Protein AF-A0A3L2PMN4-F1 (afdb_monomer_lite)

Radius of gyration: 12.35 Å; chains: 1; bounding box: 26×29×30 Å

Structure (mmCIF, N/CA/C/O backbone):
data_AF-A0A3L2PMN4-F1
#
_entry.id   AF-A0A3L2PMN4-F1
#
loop_
_atom_site.group_PDB
_atom_site.id
_atom_site.type_symbol
_atom_site.label_atom_id
_atom_site.label_alt_id
_atom_site.label_comp_id
_atom_site.label_asym_id
_atom_site.label_entity_id
_atom_site.label_seq_id
_atom_site.pdbx_PDB_ins_code
_atom_site.Cartn_x
_atom_site.Cartn_y
_atom_site.Cartn_z
_atom_site.occupancy
_atom_site.B_iso_or_equiv
_atom_site.auth_seq_id
_atom_site.auth_comp_id
_atom_site.auth_asym_id
_atom_site.auth_atom_id
_atom_site.pdbx_PDB_model_num
ATOM 1 N N . MET A 1 1 ? -10.388 25.544 4.125 1.00 34.41 1 MET A N 1
ATOM 2 C CA . MET A 1 1 ? -11.210 24.318 4.167 1.00 34.41 1 MET A CA 1
ATOM 3 C C . MET A 1 1 ? -10.266 23.169 4.435 1.00 34.41 1 MET A C 1
ATOM 5 O O . MET A 1 1 ? -9.603 22.718 3.511 1.00 34.41 1 MET A O 1
ATOM 9 N N . GLU A 1 2 ? -10.130 22.769 5.694 1.00 43.28 2 GLU A N 1
ATOM 10 C CA . GLU A 1 2 ? -9.438 21.529 6.032 1.00 43.28 2 GLU A CA 1
ATOM 11 C C . GLU A 1 2 ? -10.463 20.407 5.921 1.00 43.28 2 GLU A C 1
ATOM 13 O O . GLU A 1 2 ? -11.493 20.417 6.592 1.00 43.28 2 GLU A O 1
ATOM 18 N N . VAL A 1 3 ? -10.233 19.481 4.991 1.00 44.56 3 VAL A N 1
ATOM 19 C CA . VAL A 1 3 ? -11.026 18.255 4.905 1.00 44.56 3 VAL A CA 1
ATOM 20 C C . VAL A 1 3 ? -10.539 17.344 6.030 1.00 44.56 3 VAL A C 1
ATOM 22 O O . VAL A 1 3 ? -9.723 16.446 5.830 1.00 44.56 3 VAL A O 1
ATOM 25 N N . GLU A 1 4 ? -11.029 17.604 7.239 1.00 44.38 4 GLU A N 1
ATOM 26 C CA . GLU A 1 4 ? -10.924 16.715 8.396 1.00 44.38 4 GLU A CA 1
ATOM 27 C C . GLU A 1 4 ? -11.878 15.521 8.213 1.00 44.38 4 GLU A C 1
ATOM 29 O O . GLU A 1 4 ? -12.881 15.354 8.891 1.00 44.38 4 GLU A O 1
ATOM 34 N N . ASN A 1 5 ? -11.566 14.670 7.237 1.00 44.69 5 ASN A N 1
ATOM 35 C CA . ASN A 1 5 ? -12.037 13.281 7.171 1.00 44.69 5 ASN A CA 1
ATOM 36 C C . ASN A 1 5 ? -10.821 12.349 7.123 1.00 44.69 5 ASN A C 1
ATOM 38 O O . ASN A 1 5 ? -10.747 11.387 6.362 1.00 44.69 5 ASN A O 1
ATOM 42 N N . ASN A 1 6 ? -9.800 12.693 7.905 1.00 44.97 6 ASN A N 1
ATOM 43 C CA . ASN A 1 6 ? -8.494 12.070 7.841 1.00 44.97 6 ASN A CA 1
ATOM 44 C C . ASN A 1 6 ? -8.424 10.886 8.818 1.00 44.97 6 ASN A C 1
ATOM 46 O O . ASN A 1 6 ? -7.679 10.919 9.790 1.00 44.97 6 ASN A O 1
ATOM 50 N N . SER A 1 7 ? -9.158 9.800 8.557 1.00 51.62 7 SER A N 1
ATOM 51 C CA . SER A 1 7 ? -8.851 8.485 9.158 1.00 51.62 7 SER A CA 1
ATOM 52 C C . SER A 1 7 ? -7.473 7.951 8.722 1.00 51.62 7 SER A C 1
ATOM 54 O O . SER A 1 7 ? -6.978 6.973 9.275 1.00 51.62 7 SER A O 1
ATOM 56 N N . LEU A 1 8 ? -6.819 8.641 7.779 1.00 51.50 8 LEU A N 1
ATOM 57 C CA . LEU A 1 8 ? -5.435 8.447 7.357 1.00 51.50 8 LEU A CA 1
ATOM 58 C C . LEU A 1 8 ? -4.430 9.297 8.186 1.00 51.50 8 LEU A C 1
ATOM 60 O O . LEU A 1 8 ? -3.224 9.158 8.013 1.00 51.50 8 LEU A O 1
ATOM 64 N N . SER A 1 9 ? -4.869 10.148 9.125 1.00 47.34 9 SER A N 1
ATOM 65 C CA . SER A 1 9 ? -4.007 11.131 9.829 1.00 47.34 9 SER A CA 1
ATOM 66 C C . SER A 1 9 ? -2.978 10.530 10.787 1.00 47.34 9 SER A C 1
ATOM 68 O O . SER A 1 9 ? -2.067 11.235 11.214 1.00 47.34 9 SER A O 1
ATOM 70 N N . LYS A 1 10 ? -3.081 9.242 11.128 1.00 52.72 10 LYS A N 1
ATOM 71 C CA . LYS A 1 10 ? -2.194 8.590 12.106 1.00 52.72 10 LYS A CA 1
ATOM 72 C C . LYS A 1 10 ? -1.155 7.650 11.478 1.00 52.72 10 LYS A C 1
ATOM 74 O O . LYS A 1 10 ? -0.828 6.625 12.063 1.00 52.72 10 LYS A O 1
ATOM 79 N N . GLY A 1 11 ? -0.604 8.023 10.316 1.00 52.00 11 GLY A N 1
ATOM 80 C CA . GLY A 1 11 ? 0.713 7.532 9.857 1.00 52.00 11 GLY A CA 1
ATOM 81 C C . GLY A 1 11 ? 0.764 6.789 8.517 1.00 52.00 11 GLY A C 1
ATOM 82 O O . GLY A 1 11 ? 1.846 6.525 8.000 1.00 52.00 11 GLY A O 1
ATOM 83 N N . SER A 1 12 ? -0.374 6.476 7.910 1.00 59.25 12 SER A N 1
ATOM 84 C CA . SER A 1 12 ? -0.430 5.570 6.754 1.00 59.25 12 SER A CA 1
ATOM 85 C C . SER A 1 12 ? -0.267 6.208 5.361 1.00 59.25 12 SER A C 1
ATOM 87 O O . SER A 1 12 ? 0.358 5.579 4.505 1.00 59.25 12 SER A O 1
ATOM 89 N N . PRO A 1 13 ? -0.739 7.438 5.065 1.00 67.69 13 PRO A N 1
ATOM 90 C CA . PRO A 1 13 ? -0.677 7.973 3.705 1.00 67.69 13 PRO A CA 1
ATOM 91 C C . PRO A 1 13 ? 0.757 8.274 3.257 1.00 67.69 13 PRO A C 1
ATOM 93 O O . PRO A 1 13 ? 1.061 8.117 2.077 1.00 67.69 13 PRO A O 1
ATOM 96 N N . GLN A 1 14 ? 1.663 8.616 4.179 1.00 75.81 14 GLN A N 1
ATOM 97 C CA . GLN A 1 14 ? 3.091 8.781 3.872 1.00 75.81 14 GLN A CA 1
ATOM 98 C C . GLN A 1 14 ? 3.726 7.448 3.451 1.00 75.81 14 GLN A C 1
ATOM 100 O O . GLN A 1 14 ? 4.326 7.373 2.380 1.00 75.81 14 GLN A O 1
ATOM 105 N N . LYS A 1 15 ? 3.476 6.370 4.208 1.00 82.19 15 LYS A N 1
ATOM 106 C CA . LYS A 1 15 ? 3.944 5.012 3.888 1.00 82.19 15 LYS A CA 1
ATOM 107 C C . LYS A 1 15 ? 3.453 4.533 2.521 1.00 82.19 15 LYS A C 1
ATOM 109 O O . LYS A 1 15 ? 4.215 3.950 1.753 1.00 82.19 15 LYS A O 1
ATOM 114 N N . TYR A 1 16 ? 2.179 4.760 2.203 1.00 85.38 16 TYR A N 1
ATOM 115 C CA . TYR A 1 16 ? 1.646 4.375 0.896 1.00 85.38 16 TYR A CA 1
ATOM 116 C C . TYR A 1 16 ? 2.199 5.244 -0.231 1.00 85.38 16 TYR A C 1
ATOM 118 O O . TYR A 1 16 ? 2.444 4.715 -1.306 1.00 85.38 16 TYR A O 1
ATOM 126 N N . THR A 1 17 ? 2.470 6.529 0.015 1.0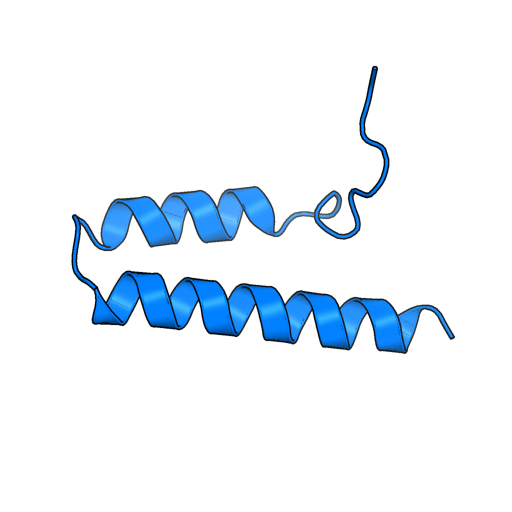0 85.94 17 THR A N 1
ATOM 127 C CA . THR A 1 17 ? 3.083 7.431 -0.973 1.00 85.94 17 THR A CA 1
ATOM 128 C C . THR A 1 17 ? 4.501 6.995 -1.347 1.00 85.94 17 THR A C 1
ATOM 130 O O . THR A 1 17 ? 4.850 7.022 -2.525 1.00 85.94 17 THR A O 1
ATOM 133 N N . GLU A 1 18 ? 5.317 6.574 -0.378 1.00 88.75 18 GLU A N 1
ATOM 134 C CA . GLU A 1 18 ? 6.668 6.054 -0.641 1.00 88.75 18 GLU A CA 1
ATOM 135 C C . GLU A 1 18 ? 6.614 4.761 -1.459 1.00 88.75 18 GLU A C 1
ATOM 137 O O . GLU A 1 18 ? 7.202 4.697 -2.537 1.00 88.75 18 GLU A O 1
ATOM 142 N N . ARG A 1 19 ? 5.789 3.794 -1.036 1.00 88.25 19 ARG A N 1
ATOM 143 C CA . ARG A 1 19 ? 5.570 2.546 -1.788 1.00 88.25 19 ARG A CA 1
ATOM 144 C C . ARG A 1 19 ? 5.048 2.803 -3.206 1.00 88.25 19 ARG A C 1
ATOM 146 O O . ARG A 1 19 ? 5.416 2.096 -4.135 1.00 88.25 19 ARG A O 1
ATOM 153 N N . TYR A 1 20 ? 4.193 3.811 -3.394 1.00 88.81 20 TYR A N 1
ATOM 154 C CA . TYR A 1 20 ? 3.626 4.134 -4.707 1.00 88.81 20 TYR A CA 1
ATOM 155 C C . TYR A 1 20 ? 4.691 4.683 -5.663 1.00 88.81 20 TYR A C 1
ATOM 157 O O . TYR A 1 20 ? 4.677 4.363 -6.848 1.00 88.81 20 TYR A O 1
ATOM 165 N N . LYS A 1 21 ? 5.646 5.472 -5.151 1.00 91.00 21 LYS A N 1
ATOM 166 C CA . LYS A 1 21 ? 6.792 5.956 -5.939 1.00 91.00 21 LYS A CA 1
ATOM 167 C C . LYS A 1 21 ? 7.700 4.810 -6.380 1.00 91.00 21 LYS A C 1
ATOM 169 O O . LYS A 1 21 ? 8.185 4.832 -7.506 1.00 91.00 21 LYS A O 1
ATOM 174 N N . GLU A 1 22 ? 7.888 3.803 -5.529 1.00 92.88 22 GLU A N 1
ATOM 175 C CA . GLU A 1 22 ? 8.691 2.615 -5.850 1.00 92.88 22 GLU A CA 1
ATOM 176 C C . GLU A 1 22 ? 8.083 1.786 -6.993 1.00 92.88 22 GLU A C 1
ATOM 178 O O . GLU A 1 22 ? 8.828 1.190 -7.770 1.00 92.88 22 GLU A O 1
ATOM 183 N N . CYS A 1 23 ? 6.755 1.811 -7.173 1.00 92.25 23 CYS A N 1
ATOM 184 C CA . CYS A 1 23 ? 6.089 1.083 -8.258 1.00 92.25 23 CYS A CA 1
ATOM 185 C C . CYS A 1 23 ? 6.487 1.557 -9.663 1.00 92.25 23 C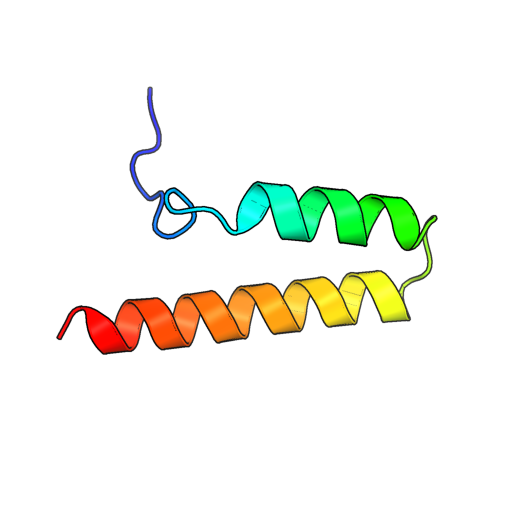YS A C 1
ATOM 187 O O . CYS A 1 23 ? 6.324 0.797 -10.611 1.00 92.25 23 CYS A O 1
ATOM 189 N N . SER A 1 24 ? 6.988 2.790 -9.825 1.00 91.00 24 SER A N 1
ATOM 190 C CA . SER A 1 24 ? 7.467 3.326 -11.114 1.00 91.00 24 SER A CA 1
ATOM 191 C C . SER A 1 24 ? 6.493 3.138 -12.298 1.00 91.00 24 SER A C 1
ATOM 193 O O . SER A 1 24 ? 6.922 2.945 -13.434 1.00 91.00 24 SER A O 1
ATOM 195 N N . GLY A 1 25 ? 5.179 3.188 -12.044 1.00 88.50 25 GLY A N 1
ATOM 196 C CA . GLY A 1 25 ? 4.134 2.995 -13.057 1.00 88.50 25 GLY A CA 1
ATOM 197 C C . GLY A 1 25 ? 3.694 1.543 -13.294 1.00 88.50 25 GLY A C 1
ATOM 198 O O . GLY A 1 25 ? 2.885 1.300 -14.190 1.00 88.50 25 GLY A O 1
ATOM 199 N N . ASP A 1 26 ? 4.180 0.571 -12.514 1.00 95.69 26 ASP A N 1
ATOM 200 C CA . ASP A 1 26 ? 3.671 -0.801 -12.559 1.00 95.69 26 ASP A CA 1
ATOM 201 C C . ASP A 1 26 ? 2.233 -0.876 -12.023 1.00 95.69 26 ASP A C 1
ATOM 203 O O . ASP A 1 26 ? 1.958 -0.674 -10.835 1.00 95.69 26 ASP A O 1
ATOM 207 N N . ALA A 1 27 ? 1.297 -1.206 -12.914 1.00 91.50 27 ALA A N 1
ATOM 208 C CA . ALA A 1 27 ? -0.125 -1.226 -12.595 1.00 91.50 27 ALA A CA 1
ATOM 209 C C . ALA A 1 27 ? -0.478 -2.247 -11.497 1.00 91.50 27 ALA A C 1
ATOM 211 O O . ALA A 1 27 ? -1.384 -1.991 -10.698 1.00 91.50 27 ALA A O 1
ATOM 212 N N . GLY A 1 28 ? 0.231 -3.381 -11.430 1.00 94.94 28 GLY A N 1
ATOM 213 C CA . GLY A 1 28 ? 0.003 -4.418 -10.422 1.00 94.94 28 GLY A CA 1
ATOM 214 C C . GLY A 1 28 ? 0.389 -3.954 -9.017 1.00 94.94 28 GLY A C 1
ATOM 215 O O . GLY A 1 28 ? -0.400 -4.076 -8.076 1.00 94.94 28 GLY A O 1
ATOM 216 N N . CYS A 1 29 ? 1.566 -3.350 -8.893 1.00 92.06 29 CYS A N 1
ATOM 217 C CA . CYS A 1 29 ? 2.105 -2.755 -7.678 1.00 92.06 29 CYS A CA 1
ATOM 218 C C . CYS A 1 29 ? 1.197 -1.635 -7.157 1.00 92.06 29 CYS A C 1
ATOM 220 O O . CYS A 1 29 ? 0.756 -1.667 -6.004 1.00 92.06 29 CYS A O 1
ATOM 222 N N . GLU A 1 30 ? 0.811 -0.694 -8.023 1.00 93.06 30 GLU A N 1
ATOM 223 C CA . GLU A 1 30 ? -0.085 0.402 -7.649 1.00 93.06 30 GLU A CA 1
ATOM 224 C C . GLU A 1 30 ? -1.477 -0.093 -7.229 1.0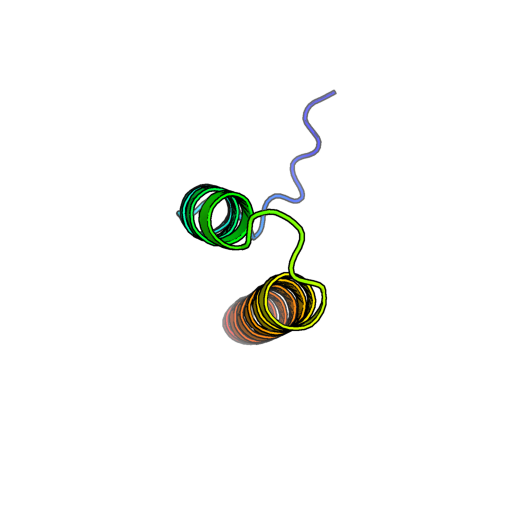0 93.06 30 GLU A C 1
ATOM 226 O O . GLU A 1 30 ? -2.096 0.425 -6.293 1.00 93.06 30 GLU A O 1
ATOM 231 N N . GLN A 1 31 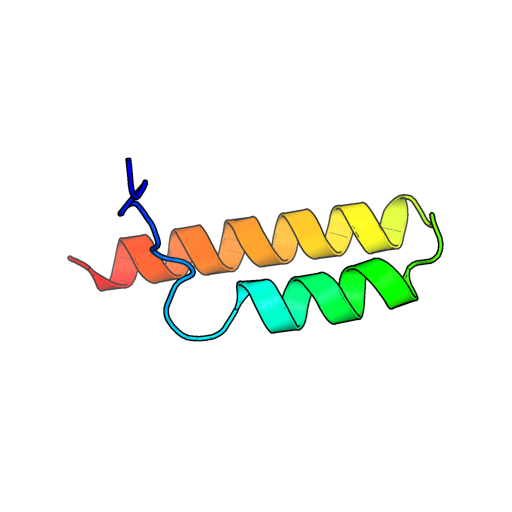? -2.008 -1.106 -7.922 1.00 94.19 31 GLN A N 1
ATOM 232 C CA . GLN A 1 31 ? -3.290 -1.708 -7.566 1.00 94.19 31 GLN A CA 1
ATOM 233 C C . GLN A 1 31 ? -3.220 -2.428 -6.215 1.00 94.19 31 GLN A C 1
ATOM 235 O O . GLN A 1 31 ? -4.175 -2.342 -5.439 1.00 94.19 31 GLN A O 1
ATOM 240 N N . GLN A 1 32 ? -2.110 -3.100 -5.907 1.00 93.00 32 GLN A N 1
ATOM 241 C CA . GLN A 1 32 ? -1.915 -3.742 -4.610 1.00 93.00 32 GLN A CA 1
ATOM 242 C C . GLN A 1 32 ? -1.885 -2.712 -3.476 1.00 93.00 32 GLN A C 1
ATOM 244 O O . GLN A 1 32 ? -2.566 -2.896 -2.471 1.00 93.00 32 GLN A O 1
ATOM 249 N N . ILE A 1 33 ? -1.195 -1.586 -3.665 1.00 90.31 33 ILE A N 1
ATOM 250 C CA . ILE A 1 33 ? -1.166 -0.495 -2.680 1.00 90.31 33 ILE A CA 1
ATOM 251 C C . ILE A 1 33 ? -2.570 0.057 -2.418 1.00 90.31 33 ILE A C 1
ATOM 253 O O . ILE A 1 33 ? -2.960 0.231 -1.265 1.00 90.31 33 ILE A O 1
ATOM 257 N N . ARG A 1 34 ? -3.374 0.265 -3.468 1.00 89.38 34 ARG A N 1
ATOM 258 C CA . ARG A 1 34 ? -4.771 0.709 -3.319 1.00 89.38 34 ARG A CA 1
ATOM 259 C C . ARG A 1 34 ? -5.628 -0.289 -2.532 1.00 89.38 34 ARG A C 1
ATOM 261 O O . ARG A 1 34 ? -6.463 0.131 -1.731 1.00 89.38 34 ARG A O 1
ATOM 268 N N . LYS A 1 35 ? -5.418 -1.597 -2.723 1.00 90.31 35 LYS A N 1
ATOM 269 C CA . LYS A 1 35 ? -6.098 -2.645 -1.939 1.00 90.31 35 LYS A CA 1
ATOM 270 C C . LYS A 1 35 ? -5.680 -2.608 -0.469 1.00 90.31 35 LYS A C 1
ATOM 272 O O . LYS A 1 35 ? -6.550 -2.673 0.398 1.00 90.31 35 LYS A O 1
ATOM 277 N N . ASP A 1 36 ? -4.384 -2.467 -0.195 1.00 88.94 36 ASP A N 1
ATOM 278 C CA . ASP A 1 36 ? -3.852 -2.369 1.169 1.00 88.94 36 ASP A CA 1
ATOM 279 C C . ASP A 1 36 ? -4.454 -1.155 1.903 1.00 88.94 36 ASP A C 1
ATOM 281 O O . ASP A 1 36 ? -4.957 -1.293 3.018 1.00 88.94 36 ASP A O 1
ATOM 285 N N . MET A 1 37 ? -4.504 0.009 1.241 1.00 86.94 37 MET A N 1
ATOM 286 C CA . MET A 1 37 ? -5.120 1.231 1.776 1.00 86.94 37 MET A CA 1
ATOM 287 C C . MET A 1 37 ? -6.599 1.041 2.125 1.00 86.94 37 MET A C 1
ATOM 289 O O . MET A 1 37 ? -7.048 1.461 3.194 1.00 86.94 37 MET A O 1
ATOM 293 N N . ALA A 1 38 ? -7.369 0.417 1.229 1.00 86.25 38 ALA A N 1
ATOM 294 C CA . ALA A 1 38 ? -8.790 0.167 1.448 1.00 86.25 38 ALA A CA 1
ATOM 295 C C . ALA A 1 38 ? -9.021 -0.805 2.616 1.00 86.25 38 ALA A C 1
ATOM 297 O O . ALA A 1 38 ? -9.911 -0.577 3.437 1.00 86.25 38 ALA A O 1
ATOM 298 N N . LYS A 1 39 ? -8.192 -1.852 2.725 1.00 86.56 39 LYS A N 1
ATOM 299 C CA . LYS A 1 39 ? -8.241 -2.811 3.834 1.00 86.56 39 LYS A CA 1
ATOM 300 C C . LYS A 1 39 ? -7.954 -2.133 5.169 1.00 86.56 39 LYS A C 1
ATOM 302 O O . LYS A 1 39 ? -8.736 -2.281 6.102 1.00 86.56 39 LYS A O 1
ATOM 307 N N . GLU A 1 40 ? -6.878 -1.357 5.247 1.00 84.88 40 GLU A N 1
ATOM 308 C CA . GLU A 1 40 ? -6.523 -0.640 6.472 1.00 84.88 40 GLU A CA 1
ATOM 309 C C . GLU A 1 40 ? -7.611 0.366 6.872 1.00 84.88 40 GLU A C 1
ATOM 311 O O . GLU A 1 40 ? -7.990 0.455 8.039 1.00 84.88 40 GLU A O 1
ATOM 316 N N . SER A 1 41 ? -8.182 1.069 5.892 1.00 82.00 41 SER A N 1
ATOM 317 C CA . SER A 1 41 ? -9.299 1.988 6.127 1.00 82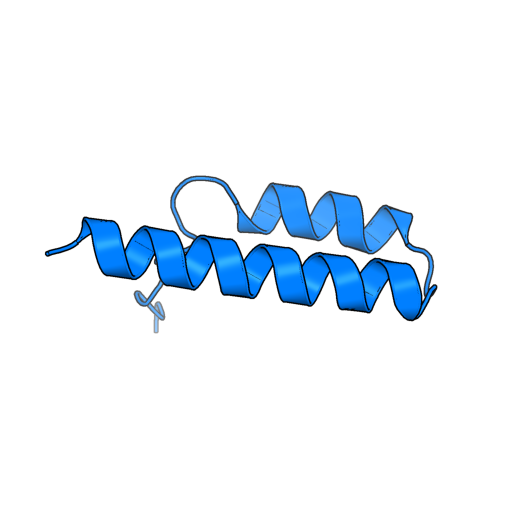.00 41 SE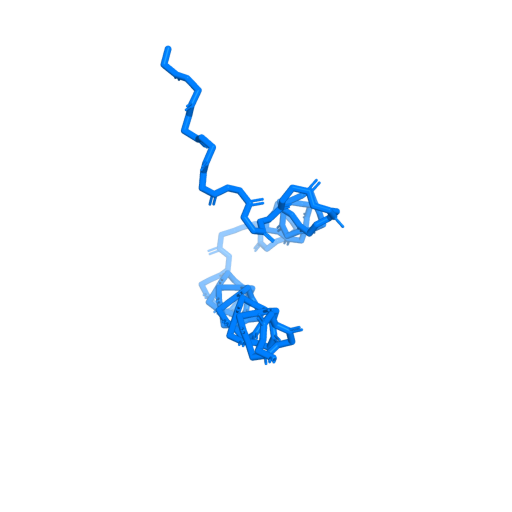R A CA 1
ATOM 318 C C . SER A 1 41 ? -10.515 1.260 6.705 1.00 82.00 41 SER A C 1
ATOM 320 O O . SER A 1 41 ? -11.109 1.733 7.674 1.00 82.00 41 SER A O 1
ATOM 322 N N . ALA A 1 42 ? -10.865 0.091 6.161 1.00 82.50 42 ALA A N 1
ATOM 323 C CA . ALA A 1 42 ? -11.971 -0.721 6.662 1.00 82.50 42 ALA A CA 1
ATOM 324 C C . ALA A 1 42 ? -11.716 -1.235 8.091 1.00 82.50 42 ALA A C 1
ATOM 326 O O . ALA A 1 42 ? -12.600 -1.152 8.942 1.00 82.50 42 ALA A O 1
ATOM 327 N N . GLU A 1 43 ? -10.504 -1.716 8.382 1.00 82.75 43 GLU A N 1
ATOM 328 C CA . GLU A 1 43 ? -10.111 -2.159 9.726 1.00 82.75 43 GLU A CA 1
ATOM 329 C C . GLU A 1 43 ? -10.139 -1.014 10.746 1.00 82.75 43 GLU A C 1
ATOM 331 O O . GLU A 1 43 ? -10.569 -1.207 11.884 1.00 82.75 43 GLU A O 1
ATOM 336 N N . ASN A 1 44 ? -9.716 0.186 10.348 1.00 73.12 44 ASN A N 1
ATOM 337 C CA . ASN A 1 44 ? -9.735 1.359 11.216 1.00 73.12 44 ASN A CA 1
ATOM 338 C C . ASN A 1 44 ? -11.166 1.824 11.511 1.00 73.12 44 ASN A C 1
ATOM 340 O O . ASN A 1 44 ? -11.460 2.150 12.656 1.00 73.12 44 ASN A O 1
ATOM 344 N N . VAL A 1 45 ? -12.074 1.788 10.527 1.00 74.50 45 VAL A N 1
ATOM 345 C CA . VAL A 1 45 ? -13.504 2.079 10.746 1.00 74.50 45 VAL A CA 1
ATOM 346 C C . VAL A 1 45 ? -14.134 1.081 11.720 1.00 74.50 45 VAL A C 1
ATOM 348 O O . VAL A 1 45 ? -14.909 1.479 12.586 1.00 74.50 45 VAL A O 1
ATOM 351 N N . LEU A 1 46 ? -13.786 -0.206 11.625 1.00 68.06 46 LEU A N 1
ATOM 352 C CA . LEU A 1 46 ? -14.302 -1.233 12.538 1.00 68.06 46 LEU A CA 1
ATOM 353 C C . LEU A 1 46 ? -13.851 -1.028 13.991 1.00 68.06 46 LEU A C 1
ATOM 355 O O . LEU A 1 46 ? -14.613 -1.338 14.899 1.00 68.06 46 LEU A O 1
ATOM 359 N N . LYS A 1 47 ? -12.649 -0.489 14.215 1.00 68.62 47 LYS A N 1
ATOM 360 C CA . LYS A 1 47 ? -12.102 -0.210 15.557 1.00 68.62 47 LYS A CA 1
ATOM 361 C C . LYS A 1 47 ? -12.701 1.029 16.237 1.00 68.62 47 LYS A C 1
ATOM 363 O O . LYS A 1 47 ? -12.386 1.279 17.394 1.00 68.62 47 LYS A O 1
ATOM 368 N N . LEU A 1 48 ? -13.509 1.819 15.528 1.00 63.53 48 LEU A N 1
ATOM 369 C CA . LEU A 1 48 ? -14.179 3.012 16.066 1.00 63.53 48 LEU A CA 1
ATOM 370 C C . LEU A 1 48 ? -15.578 2.716 16.645 1.00 63.53 48 LEU A C 1
ATOM 372 O O . LEU A 1 48 ? -16.266 3.651 17.053 1.00 63.53 48 LEU A O 1
ATOM 376 N N . LYS A 1 49 ? -16.005 1.448 16.657 1.00 54.41 49 LYS A N 1
ATOM 377 C CA . LYS A 1 49 ? -17.223 0.962 17.325 1.00 54.41 49 LYS A CA 1
ATOM 378 C C . LYS A 1 49 ? -16.906 0.392 18.699 1.00 54.41 49 LYS A C 1
ATOM 380 O O . LYS A 1 49 ? -17.782 0.543 19.576 1.00 54.41 49 LYS A O 1
#

pLDDT: mean 75.44, std 18.21, range [34.41, 95.69]

Sequence (49 aa):
MEVENNSLSKGSPQKYTERYKECSGDAGCEQQIRKDMAKESAENVLKLK

Foldseek 3Di:
DPPPPPPVPPPPPVVLVVQCVVCVPVPVSNVVSVVVVVVVSVVSVVVVD

Secondary structure (DSSP, 8-state):
------TTTTTHHHHHHHHHHHTTT-HHHHHHHHHHHHHHHHHHHHTT-

Organism: Escherichia coli (NCBI:txid562)